Protein AF-Q8TKT1-F1 (afdb_monomer_lite)

Radius of gyration: 14.38 Å; chains: 1; bounding box: 36×28×33 Å

Sequence (88 aa):
MEEDVVVLGPRLPRGSILERENFDGVVRFLDDSIRDDKKLVYISGFCSPALLAFYFRLYALFKVFLYAFRDGKITKCRFEGITFENLN

Secondary structure (DSSP, 8-state):
-PPPEEEESSPPPTT-----SS-SEEEEEEETTEE--EEEEE-SS---HHHHHHHHHHHHHHHHHHHHHHHS-----EEEEEEES---

pLDDT: mean 89.47, std 8.03, range [45.0, 96.25]

Structure (mmCIF, N/CA/C/O backbone):
data_AF-Q8TKT1-F1
#
_entry.id   AF-Q8TKT1-F1
#
loop_
_atom_site.group_PDB
_atom_site.id
_atom_site.type_symbol
_atom_site.label_atom_id
_atom_site.label_alt_id
_atom_site.label_comp_id
_atom_site.label_asym_id
_atom_site.label_entity_id
_atom_site.label_seq_id
_atom_site.pdbx_PDB_ins_code
_atom_site.Cartn_x
_atom_site.Cartn_y
_atom_site.Cartn_z
_atom_site.occupancy
_atom_site.B_iso_or_equiv
_atom_site.auth_seq_id
_atom_site.auth_comp_id
_atom_site.auth_asym_id
_atom_site.auth_atom_id
_atom_site.pdbx_PDB_model_num
ATOM 1 N N . MET A 1 1 ? 2.822 -16.704 7.327 1.00 61.25 1 MET A N 1
ATOM 2 C CA . MET A 1 1 ? 1.735 -15.718 7.165 1.00 61.25 1 MET A CA 1
ATOM 3 C C . MET A 1 1 ? 1.734 -15.366 5.693 1.00 61.25 1 MET A C 1
ATOM 5 O O . MET A 1 1 ? 2.824 -15.201 5.163 1.00 61.25 1 MET A O 1
ATOM 9 N N . GLU A 1 2 ? 0.591 -15.404 5.016 1.00 77.25 2 GLU A N 1
ATOM 10 C CA . GLU A 1 2 ? 0.535 -14.977 3.612 1.00 77.25 2 GLU A CA 1
ATOM 11 C C . GLU A 1 2 ? 0.764 -13.461 3.566 1.00 77.25 2 GLU A C 1
ATOM 13 O O . GLU A 1 2 ? 0.185 -12.731 4.370 1.00 77.25 2 GLU A O 1
ATOM 18 N N . GLU A 1 3 ? 1.673 -13.002 2.705 1.00 81.94 3 GLU A N 1
ATOM 19 C CA . GLU A 1 3 ? 1.932 -11.575 2.505 1.00 81.94 3 GLU A CA 1
ATOM 20 C C . GLU A 1 3 ? 1.072 -11.066 1.351 1.00 81.94 3 GLU A C 1
ATOM 22 O O . GLU A 1 3 ? 1.072 -11.642 0.262 1.00 81.94 3 GLU A O 1
ATOM 27 N N . ASP A 1 4 ? 0.359 -9.965 1.574 1.00 88.94 4 ASP A N 1
ATOM 28 C CA . ASP A 1 4 ? -0.426 -9.339 0.520 1.00 88.94 4 ASP A CA 1
ATOM 29 C C . ASP A 1 4 ? 0.470 -8.515 -0.413 1.00 88.94 4 ASP A C 1
ATOM 31 O O . ASP A 1 4 ? 1.289 -7.689 0.012 1.00 88.94 4 ASP A O 1
ATOM 35 N N . VAL A 1 5 ? 0.256 -8.700 -1.715 1.00 91.69 5 VAL A N 1
ATOM 36 C CA . VAL A 1 5 ? 1.046 -8.070 -2.775 1.00 91.69 5 VAL A CA 1
ATOM 37 C C . VAL A 1 5 ? 0.137 -7.259 -3.689 1.00 91.69 5 VAL A C 1
ATOM 39 O O . VAL A 1 5 ? -0.904 -7.727 -4.148 1.00 91.69 5 VAL A O 1
ATOM 42 N N . VAL A 1 6 ? 0.555 -6.038 -4.003 1.00 91.75 6 VAL A N 1
ATOM 43 C CA . VAL A 1 6 ? -0.050 -5.205 -5.039 1.00 91.75 6 VAL A CA 1
ATOM 44 C C . VAL A 1 6 ? 0.773 -5.345 -6.313 1.00 91.75 6 VAL A C 1
ATOM 46 O O . VAL A 1 6 ? 1.954 -5.001 -6.353 1.00 91.75 6 VAL A O 1
ATOM 49 N N . VAL A 1 7 ? 0.129 -5.831 -7.371 1.00 92.38 7 VAL A N 1
ATOM 50 C CA . VAL A 1 7 ? 0.736 -5.971 -8.696 1.00 92.38 7 VAL A CA 1
ATOM 51 C C . VAL A 1 7 ? 0.342 -4.777 -9.563 1.00 92.38 7 VAL A C 1
ATOM 53 O O . VAL A 1 7 ? -0.840 -4.532 -9.803 1.00 92.38 7 VAL A O 1
ATOM 56 N N . LEU A 1 8 ? 1.337 -4.031 -10.032 1.00 91.50 8 LEU A N 1
ATOM 57 C CA . LEU A 1 8 ? 1.198 -2.871 -10.901 1.00 91.50 8 LEU A CA 1
ATOM 58 C C . LEU A 1 8 ? 1.510 -3.266 -12.345 1.00 91.50 8 LEU A C 1
ATOM 60 O O . LEU A 1 8 ? 2.634 -3.650 -12.670 1.00 91.50 8 LEU A O 1
ATOM 64 N N . GLY A 1 9 ? 0.517 -3.149 -13.220 1.00 90.94 9 GLY A N 1
ATOM 65 C CA . GLY A 1 9 ? 0.665 -3.433 -14.642 1.00 90.94 9 GLY A CA 1
ATOM 66 C C . GLY A 1 9 ? -0.631 -3.940 -15.271 1.00 90.94 9 GLY A C 1
ATOM 67 O O . GLY A 1 9 ? -1.716 -3.689 -14.737 1.00 90.94 9 GLY A O 1
ATOM 68 N N . PRO A 1 10 ? -0.540 -4.644 -16.412 1.00 90.69 10 PRO A N 1
ATOM 69 C CA . PRO A 1 10 ? -1.693 -5.257 -17.058 1.00 90.69 10 PRO A CA 1
ATOM 70 C C . PRO A 1 10 ? -2.432 -6.219 -16.123 1.00 90.69 10 PRO A C 1
ATOM 72 O O . PRO A 1 10 ? -1.822 -6.930 -15.323 1.00 90.69 10 PRO A O 1
ATOM 75 N N . ARG A 1 11 ? -3.762 -6.269 -16.249 1.00 90.94 11 ARG A N 1
ATOM 76 C CA . ARG A 1 11 ? -4.590 -7.178 -15.453 1.00 90.94 11 ARG A CA 1
ATOM 77 C C . ARG A 1 11 ? -4.207 -8.627 -15.745 1.00 90.94 11 ARG A C 1
ATOM 79 O O . ARG A 1 11 ? -4.335 -9.085 -16.878 1.00 90.94 11 ARG A O 1
ATOM 86 N N . LEU A 1 12 ? -3.822 -9.351 -14.701 1.00 91.44 12 LEU A N 1
ATOM 87 C CA . LEU A 1 12 ? -3.555 -10.781 -14.785 1.00 91.44 12 LEU A CA 1
ATOM 88 C C . LEU A 1 12 ? -4.851 -11.606 -14.651 1.00 91.44 12 LEU A C 1
ATOM 90 O O . LEU A 1 12 ? -5.777 -11.191 -13.938 1.00 91.44 12 LEU A O 1
ATOM 94 N N . PRO A 1 13 ? -4.946 -12.772 -15.317 1.00 94.25 13 PRO A N 1
ATOM 95 C CA . PRO A 1 13 ? -6.029 -13.724 -15.095 1.00 94.25 13 PRO A CA 1
ATOM 96 C C . PRO A 1 13 ? -6.081 -14.190 -13.636 1.00 94.25 13 PRO A C 1
ATOM 98 O O . PRO A 1 13 ? -5.060 -14.412 -12.992 1.00 94.25 13 PRO A O 1
ATOM 101 N N . ARG A 1 14 ? -7.285 -14.385 -13.093 1.00 94.44 14 ARG A N 1
ATOM 102 C CA . ARG A 1 14 ? -7.429 -14.894 -11.724 1.00 94.44 14 ARG A CA 1
ATOM 103 C C . ARG A 1 14 ? -6.840 -16.308 -11.630 1.00 94.44 14 ARG A C 1
ATOM 105 O O . ARG A 1 14 ? -7.176 -17.157 -12.446 1.00 94.44 14 ARG A O 1
ATOM 112 N N . GLY A 1 15 ? -6.010 -16.551 -10.615 1.00 93.69 15 GLY A N 1
ATOM 113 C CA . GLY A 1 15 ? -5.347 -17.842 -10.395 1.00 93.69 15 GLY A CA 1
ATOM 114 C C . GLY A 1 15 ? -4.035 -18.024 -11.164 1.00 93.69 15 GLY A C 1
ATOM 115 O O . GLY A 1 15 ? -3.401 -19.062 -11.014 1.00 93.69 15 GLY A O 1
ATOM 116 N N . SER A 1 16 ? -3.605 -17.037 -11.960 1.00 92.94 16 SER A N 1
ATOM 117 C CA . SER A 1 16 ? -2.267 -17.057 -12.555 1.00 92.94 16 SER A CA 1
ATOM 118 C C . SER A 1 16 ? -1.187 -16.885 -11.489 1.00 92.94 16 SER A C 1
ATOM 120 O O . SER A 1 16 ? -1.367 -16.105 -10.551 1.00 92.94 16 SER A O 1
ATOM 122 N N . ILE A 1 17 ? -0.044 -17.530 -11.695 1.00 92.94 17 ILE A N 1
ATOM 123 C CA . ILE A 1 17 ? 1.150 -17.376 -10.863 1.00 92.94 17 ILE A CA 1
ATOM 124 C C . ILE A 1 17 ? 2.109 -16.421 -11.577 1.00 92.94 17 ILE A C 1
A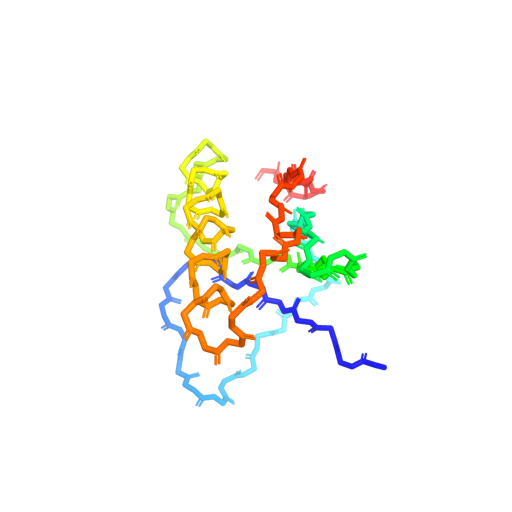TOM 126 O O . ILE A 1 17 ? 2.323 -16.539 -12.783 1.00 92.94 17 ILE A O 1
ATOM 130 N N . LEU A 1 18 ? 2.666 -15.467 -10.832 1.00 90.75 18 LEU A N 1
ATOM 131 C CA . LEU A 1 18 ? 3.718 -14.573 -11.302 1.00 90.75 18 LEU A CA 1
ATOM 132 C C . LEU A 1 18 ? 4.992 -14.883 -10.518 1.00 90.75 18 LEU A C 1
ATOM 134 O O . LEU A 1 18 ? 5.077 -14.568 -9.334 1.00 90.75 18 LEU A O 1
ATOM 138 N N . GLU A 1 19 ? 5.967 -15.499 -11.177 1.00 90.44 19 GLU A N 1
ATOM 139 C CA . GLU A 1 19 ? 7.267 -15.784 -10.571 1.00 90.44 19 GLU A CA 1
ATOM 140 C C . GLU A 1 19 ? 8.149 -14.529 -10.592 1.00 90.44 19 GLU A C 1
ATOM 142 O O . GLU A 1 19 ? 8.305 -13.874 -11.628 1.00 90.44 19 GLU A O 1
ATOM 147 N N . ARG A 1 20 ? 8.705 -14.174 -9.430 1.00 85.56 20 ARG A N 1
ATOM 148 C CA . ARG A 1 20 ? 9.626 -13.049 -9.241 1.00 85.56 20 ARG A CA 1
ATOM 149 C C . ARG A 1 20 ? 10.650 -13.396 -8.175 1.00 85.56 20 ARG A C 1
ATOM 151 O O . ARG A 1 20 ? 10.310 -13.999 -7.164 1.00 85.56 20 ARG A O 1
ATOM 158 N N . GLU A 1 21 ? 11.887 -12.969 -8.401 1.00 84.31 21 GLU A N 1
ATOM 159 C CA . GLU A 1 21 ? 12.974 -13.162 -7.439 1.00 84.31 21 GLU A CA 1
ATOM 160 C C . GLU A 1 21 ? 12.867 -12.200 -6.252 1.00 84.31 21 GLU A C 1
ATOM 162 O O . GLU A 1 21 ? 13.188 -12.575 -5.131 1.00 84.31 21 GLU A O 1
ATOM 167 N N . ASN A 1 22 ? 12.396 -10.971 -6.493 1.00 87.62 22 ASN A N 1
ATOM 168 C CA . ASN A 1 22 ? 12.310 -9.910 -5.494 1.00 87.62 22 ASN A CA 1
ATOM 169 C C . ASN A 1 22 ? 11.047 -9.059 -5.677 1.00 87.62 22 ASN A C 1
ATOM 171 O O . ASN A 1 22 ? 10.420 -9.056 -6.740 1.00 87.62 22 ASN A O 1
ATOM 175 N N . PHE A 1 23 ? 10.708 -8.307 -4.631 1.00 91.25 23 PHE A N 1
ATOM 176 C CA . PHE A 1 23 ? 9.705 -7.249 -4.681 1.00 91.25 23 PHE A CA 1
ATOM 177 C C . PHE A 1 23 ? 10.339 -5.922 -5.117 1.00 91.25 23 PHE A C 1
ATOM 179 O O . PHE A 1 23 ? 11.510 -5.648 -4.847 1.00 91.25 23 PHE A O 1
ATOM 186 N N . ASP A 1 24 ? 9.543 -5.077 -5.766 1.00 91.75 24 ASP A N 1
ATOM 187 C CA . ASP A 1 24 ? 9.988 -3.782 -6.291 1.00 91.75 24 ASP A CA 1
ATOM 188 C C . ASP A 1 24 ? 9.822 -2.652 -5.261 1.00 91.75 24 ASP A C 1
ATOM 190 O O . ASP A 1 24 ? 10.431 -1.583 -5.370 1.00 91.75 24 ASP A O 1
ATOM 194 N N . GLY A 1 25 ? 9.017 -2.890 -4.224 1.00 92.12 25 GLY A N 1
ATOM 195 C CA . GLY A 1 25 ? 8.842 -1.958 -3.122 1.00 92.12 25 GLY A CA 1
ATOM 196 C C . GLY A 1 25 ? 7.817 -2.397 -2.085 1.00 92.12 25 GLY A C 1
ATOM 197 O O . GLY A 1 25 ? 7.322 -3.525 -2.086 1.00 92.12 25 GLY A O 1
ATOM 198 N N . VAL A 1 26 ? 7.482 -1.465 -1.199 1.00 93.94 26 VAL A N 1
ATOM 199 C CA . VAL A 1 26 ? 6.538 -1.643 -0.097 1.00 93.94 26 VAL A CA 1
ATOM 200 C C . VAL A 1 26 ? 5.665 -0.400 0.039 1.00 93.94 26 VAL A C 1
ATOM 202 O O . VAL A 1 26 ? 6.167 0.718 0.166 1.00 93.94 26 VAL A O 1
ATOM 205 N N . VAL A 1 27 ? 4.350 -0.595 0.059 1.00 94.69 27 VAL A N 1
ATOM 206 C CA . VAL A 1 27 ? 3.371 0.410 0.481 1.00 94.69 27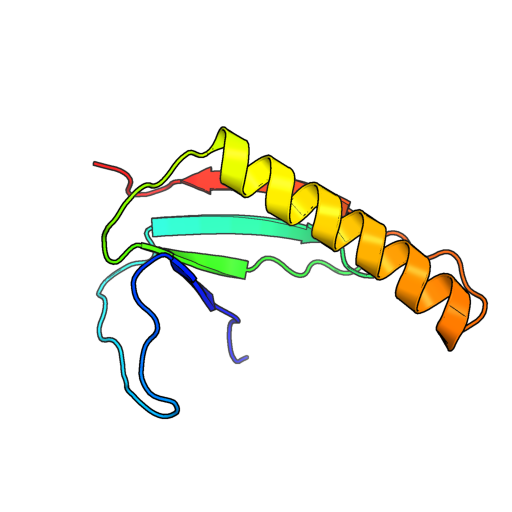 VAL A CA 1
ATOM 207 C C . VAL A 1 27 ? 3.244 0.315 1.986 1.00 94.69 27 VAL A C 1
ATOM 209 O O . VAL A 1 27 ? 2.791 -0.705 2.504 1.00 94.69 27 VAL A O 1
ATOM 212 N N . ARG A 1 28 ? 3.613 1.386 2.685 1.00 95.00 28 ARG A N 1
ATOM 213 C CA . ARG A 1 28 ? 3.445 1.453 4.130 1.00 95.00 28 ARG A CA 1
ATOM 214 C C . ARG A 1 28 ? 2.054 1.932 4.478 1.00 95.00 28 ARG A C 1
ATOM 216 O O . ARG A 1 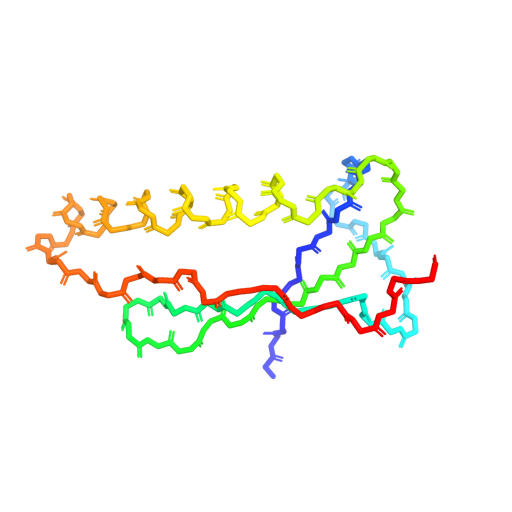28 ? 1.647 3.030 4.078 1.00 95.00 28 ARG A O 1
ATOM 223 N N . PHE A 1 29 ? 1.335 1.114 5.229 1.00 94.44 29 PHE A N 1
ATOM 224 C CA . PHE A 1 29 ? -0.064 1.363 5.526 1.00 94.44 29 PHE A CA 1
ATOM 225 C C . PHE A 1 29 ? -0.402 0.972 6.961 1.00 94.44 29 PHE A C 1
ATOM 227 O O . PHE A 1 29 ? 0.120 0.009 7.522 1.00 94.44 29 PHE A O 1
ATOM 234 N N . LEU A 1 30 ? -1.284 1.761 7.558 1.00 93.56 30 LEU A N 1
ATOM 235 C CA . LEU A 1 30 ? -1.899 1.487 8.842 1.00 93.56 30 LEU A CA 1
ATOM 236 C C . LEU A 1 30 ? -3.388 1.276 8.591 1.00 93.56 30 LEU A C 1
ATOM 238 O O . LEU A 1 30 ? -4.029 2.156 8.014 1.00 93.56 30 LEU A O 1
ATOM 242 N N . ASP A 1 31 ? -3.929 0.140 9.005 1.00 91.94 31 ASP A N 1
ATOM 243 C CA . ASP A 1 31 ? -5.353 -0.165 8.942 1.00 91.94 31 ASP A CA 1
ATOM 244 C C . ASP A 1 31 ? -5.885 -0.397 10.353 1.00 91.94 31 ASP A C 1
ATOM 246 O O . ASP A 1 31 ? -5.413 -1.283 11.055 1.00 91.94 31 ASP A O 1
ATOM 250 N N . ASP A 1 32 ? -6.806 0.454 10.800 1.00 91.81 32 ASP A N 1
ATOM 251 C CA . ASP A 1 32 ? -7.313 0.466 12.177 1.00 91.81 32 ASP A CA 1
ATOM 252 C C . ASP A 1 32 ? -6.216 0.383 13.261 1.00 91.81 32 ASP A C 1
ATOM 254 O O . ASP A 1 32 ? -6.262 -0.403 14.203 1.00 91.81 32 ASP A O 1
ATOM 258 N N . SER A 1 33 ? -5.186 1.225 13.138 1.00 88.06 33 SER A N 1
ATOM 259 C CA . SER A 1 33 ? -4.013 1.227 14.034 1.00 88.06 33 SER A CA 1
ATOM 260 C C . SER A 1 33 ? -3.136 -0.035 13.992 1.00 88.06 33 SER A C 1
ATOM 262 O O . SER A 1 33 ? -2.185 -0.126 14.768 1.00 88.06 33 SER A O 1
ATOM 264 N N . ILE A 1 34 ? -3.397 -0.969 13.076 1.00 91.19 34 ILE A N 1
ATOM 265 C CA . ILE A 1 34 ? -2.599 -2.177 12.854 1.00 91.19 34 ILE A CA 1
ATOM 266 C C . ILE A 1 34 ? -1.762 -1.999 11.588 1.00 91.19 34 ILE A C 1
ATOM 268 O O . ILE A 1 34 ? -2.200 -1.416 10.597 1.00 91.19 34 ILE A O 1
ATOM 272 N N . ARG A 1 35 ? -0.513 -2.469 11.632 1.00 92.88 35 ARG A N 1
ATOM 273 C CA . ARG A 1 35 ? 0.400 -2.417 10.490 1.00 92.88 35 ARG A CA 1
ATOM 274 C C . ARG A 1 35 ? -0.093 -3.353 9.383 1.00 92.88 35 ARG A C 1
ATOM 276 O O . ARG A 1 35 ? -0.215 -4.546 9.629 1.00 92.88 35 ARG A O 1
ATOM 283 N N . ASP A 1 36 ? -0.333 -2.808 8.192 1.00 92.50 36 ASP A N 1
ATOM 284 C CA . ASP A 1 36 ? -0.850 -3.540 7.026 1.00 92.50 36 ASP A CA 1
ATOM 285 C C . ASP A 1 36 ? -0.035 -3.212 5.763 1.00 92.50 36 ASP A C 1
ATOM 287 O O . ASP A 1 36 ? -0.561 -2.778 4.735 1.00 92.50 36 ASP A O 1
ATOM 291 N N . ASP A 1 37 ? 1.288 -3.341 5.866 1.00 94.06 37 ASP A N 1
ATOM 292 C CA . ASP A 1 37 ? 2.187 -3.053 4.751 1.00 94.06 37 ASP A CA 1
ATOM 293 C C . ASP A 1 37 ? 1.948 -4.039 3.597 1.00 94.06 37 ASP A C 1
ATOM 295 O O . ASP A 1 37 ? 1.814 -5.244 3.805 1.00 94.06 37 ASP A O 1
ATOM 299 N N . LYS A 1 38 ? 1.918 -3.526 2.364 1.00 93.00 38 LYS A N 1
ATOM 300 C CA . LYS A 1 38 ? 1.717 -4.333 1.151 1.00 93.00 38 LYS A CA 1
ATOM 301 C C . LYS A 1 38 ? 2.979 -4.330 0.308 1.00 93.00 38 LYS A C 1
ATOM 303 O O . LYS A 1 38 ? 3.517 -3.260 0.014 1.00 93.00 38 LYS A O 1
ATOM 308 N N . LYS A 1 39 ? 3.442 -5.502 -0.124 1.00 93.75 39 LYS A N 1
ATOM 309 C CA . LYS A 1 39 ? 4.554 -5.592 -1.082 1.00 93.75 39 LYS A CA 1
ATOM 310 C C . LYS A 1 39 ? 4.105 -5.104 -2.456 1.00 93.75 39 LYS A C 1
ATOM 312 O O . LYS A 1 39 ? 2.926 -5.188 -2.794 1.00 93.75 39 LYS A O 1
ATOM 317 N N . LEU A 1 40 ? 5.037 -4.600 -3.253 1.00 92.81 40 LEU A N 1
ATOM 318 C CA . LEU A 1 40 ? 4.789 -4.150 -4.617 1.00 92.81 40 LEU A CA 1
ATOM 319 C C . LEU A 1 40 ? 5.555 -5.008 -5.607 1.00 92.81 40 LEU A C 1
ATOM 321 O O . LEU A 1 40 ? 6.740 -5.278 -5.421 1.00 92.81 40 LEU A O 1
ATOM 325 N N . VAL A 1 41 ? 4.870 -5.369 -6.686 1.00 93.00 41 VAL A N 1
ATOM 326 C CA . VAL A 1 41 ? 5.482 -5.917 -7.893 1.00 93.00 41 VAL A CA 1
ATOM 327 C C . VAL A 1 41 ? 5.052 -5.058 -9.067 1.00 93.00 41 VAL A C 1
ATOM 329 O O . VAL A 1 41 ? 3.863 -4.832 -9.273 1.00 93.00 41 VAL A O 1
ATOM 332 N N . TYR A 1 42 ? 6.006 -4.595 -9.853 1.00 91.12 42 TYR A N 1
ATOM 333 C CA . TYR A 1 42 ? 5.805 -3.850 -11.075 1.00 91.12 42 TYR A CA 1
ATOM 334 C C . TYR A 1 42 ? 6.142 -4.730 -12.285 1.00 91.12 42 TYR A C 1
ATOM 336 O O . TYR A 1 42 ? 7.228 -5.303 -12.415 1.00 91.12 42 TYR A O 1
ATOM 344 N N . ILE A 1 43 ? 5.167 -4.874 -13.181 1.00 91.12 43 ILE A N 1
ATOM 345 C CA . ILE A 1 43 ? 5.312 -5.651 -14.414 1.00 91.12 43 ILE A CA 1
ATOM 346 C C . ILE A 1 43 ? 5.754 -4.744 -15.554 1.00 91.12 43 ILE A C 1
ATOM 348 O O . ILE A 1 43 ? 6.807 -4.969 -16.143 1.00 91.12 43 ILE A O 1
ATOM 352 N N . SER A 1 44 ? 4.926 -3.759 -15.894 1.00 86.62 44 SER A N 1
ATOM 353 C CA . SER A 1 44 ? 5.141 -2.850 -17.019 1.00 86.62 44 SER A CA 1
ATOM 354 C C . SER A 1 44 ? 4.083 -1.742 -17.036 1.00 86.62 44 SER A C 1
ATOM 356 O O . SER A 1 44 ? 3.051 -1.840 -16.367 1.00 86.62 44 SER A O 1
ATOM 358 N N . GLY A 1 45 ? 4.314 -0.695 -17.834 1.00 85.06 45 GLY A N 1
ATOM 359 C CA . GLY A 1 45 ? 3.372 0.405 -18.049 1.00 85.06 45 GLY A CA 1
ATOM 360 C C . GLY A 1 45 ? 3.861 1.746 -17.504 1.00 85.06 45 GLY A C 1
ATOM 361 O O . GLY A 1 45 ? 5.046 2.058 -17.543 1.00 85.06 45 GLY A O 1
ATOM 362 N N . PHE A 1 46 ? 2.930 2.585 -17.051 1.00 82.31 46 PHE A N 1
ATOM 363 C CA . PHE A 1 46 ? 3.261 3.871 -16.443 1.00 82.31 46 PHE A CA 1
ATOM 364 C C . PHE A 1 46 ? 3.266 3.736 -14.921 1.00 82.31 46 PHE A C 1
ATOM 366 O O . PHE A 1 46 ? 2.219 3.515 -14.312 1.00 82.31 46 PHE A O 1
ATOM 373 N N . CYS A 1 47 ? 4.436 3.898 -14.307 1.00 83.69 47 CYS A N 1
ATOM 374 C CA . CYS A 1 47 ? 4.582 3.926 -12.857 1.00 83.69 47 CYS A CA 1
ATOM 375 C C . CYS A 1 47 ? 4.978 5.332 -12.406 1.00 83.69 47 CYS A C 1
ATOM 377 O O . CYS A 1 47 ? 6.140 5.720 -12.481 1.00 83.69 47 CYS A O 1
ATOM 379 N N . SER A 1 48 ? 4.000 6.107 -11.932 1.00 88.00 48 SER A N 1
ATOM 380 C CA . SER A 1 48 ? 4.262 7.385 -11.270 1.00 88.00 48 SER A CA 1
ATOM 381 C C . SER A 1 48 ? 4.123 7.217 -9.757 1.00 88.00 48 SER A C 1
ATOM 383 O O . SER A 1 48 ? 3.002 7.009 -9.277 1.00 88.00 48 SER A O 1
ATOM 385 N N . PRO A 1 49 ? 5.216 7.371 -8.984 1.00 88.06 49 PRO A N 1
ATOM 386 C CA . PRO A 1 49 ? 5.169 7.377 -7.523 1.00 88.06 49 PRO A CA 1
ATOM 387 C C . PRO A 1 49 ? 4.138 8.359 -6.957 1.00 88.06 49 PRO A C 1
ATOM 389 O O . PRO A 1 49 ? 3.459 8.053 -5.979 1.00 88.06 49 PRO A O 1
ATOM 392 N N . ALA A 1 50 ? 3.980 9.524 -7.596 1.00 90.12 50 ALA A N 1
ATOM 393 C CA . ALA A 1 50 ? 3.035 10.551 -7.174 1.00 90.12 50 ALA A CA 1
ATOM 394 C C . ALA A 1 50 ? 1.575 10.100 -7.345 1.00 90.12 50 ALA A C 1
ATOM 396 O O . ALA A 1 50 ? 0.780 10.243 -6.415 1.00 90.12 50 ALA A O 1
ATOM 397 N N . LEU A 1 51 ? 1.227 9.516 -8.498 1.00 91.44 51 LEU A N 1
ATOM 398 C CA . LEU A 1 51 ? -0.120 8.979 -8.722 1.00 91.44 51 LEU A CA 1
ATOM 399 C C . LEU A 1 51 ? -0.416 7.799 -7.800 1.00 91.44 51 LEU A C 1
ATOM 401 O O . LEU A 1 51 ? -1.511 7.709 -7.250 1.00 91.44 51 LEU A O 1
ATOM 405 N N . LEU A 1 52 ? 0.563 6.918 -7.598 1.00 91.94 52 LEU A N 1
ATOM 406 C CA . LEU A 1 52 ? 0.400 5.759 -6.731 1.00 91.94 52 LEU A CA 1
ATOM 407 C C . LEU A 1 52 ? 0.190 6.184 -5.271 1.00 91.94 52 LEU A C 1
ATOM 409 O O . LEU A 1 52 ? -0.728 5.704 -4.606 1.00 91.94 52 LEU A O 1
ATOM 413 N N . ALA A 1 53 ? 0.973 7.152 -4.789 1.00 93.12 53 ALA A N 1
ATOM 414 C CA . ALA A 1 53 ? 0.774 7.743 -3.471 1.00 93.12 53 ALA A CA 1
ATOM 415 C C . ALA A 1 53 ? -0.605 8.411 -3.347 1.00 93.12 53 ALA A C 1
ATOM 417 O O . ALA A 1 53 ? -1.268 8.269 -2.319 1.00 93.12 53 ALA A O 1
ATOM 418 N N . PHE A 1 54 ? -1.064 9.115 -4.385 1.00 94.38 54 PHE A N 1
ATOM 419 C CA . PHE A 1 54 ? -2.397 9.717 -4.399 1.00 94.38 54 PHE A CA 1
ATOM 420 C C . PHE A 1 54 ? -3.508 8.660 -4.316 1.00 94.38 54 PHE A C 1
ATOM 422 O O . PHE A 1 54 ? -4.413 8.794 -3.493 1.00 94.38 54 PHE A O 1
ATOM 429 N N . TYR A 1 55 ? -3.399 7.576 -5.087 1.00 94.19 55 TYR A N 1
ATOM 430 C CA . TYR A 1 55 ? -4.331 6.450 -5.035 1.00 94.19 55 TYR A CA 1
ATOM 431 C C . TYR A 1 55 ? -4.429 5.852 -3.624 1.00 94.19 55 TYR A C 1
ATOM 433 O O . TYR A 1 55 ? -5.526 5.729 -3.079 1.00 94.19 55 TYR A O 1
ATOM 441 N N . PHE A 1 56 ? -3.297 5.545 -2.982 1.00 94.75 56 PHE A N 1
ATOM 442 C CA . PHE A 1 56 ? -3.319 4.956 -1.640 1.00 94.75 56 PHE A CA 1
ATOM 443 C C . PHE A 1 56 ? -3.809 5.920 -0.556 1.00 94.75 56 PHE A C 1
ATOM 445 O O . PHE A 1 56 ? -4.437 5.483 0.409 1.00 94.75 56 PHE A O 1
ATOM 452 N N . ARG A 1 57 ? -3.597 7.232 -0.717 1.00 95.12 57 ARG A N 1
ATOM 453 C CA . ARG A 1 57 ? -4.214 8.244 0.156 1.00 95.12 57 ARG A CA 1
ATOM 454 C C . ARG A 1 57 ? -5.736 8.229 0.043 1.00 95.12 57 ARG A C 1
ATOM 456 O O . ARG A 1 57 ? -6.411 8.221 1.070 1.00 95.12 57 ARG A O 1
ATOM 463 N N . LEU A 1 58 ? -6.271 8.189 -1.180 1.00 96.25 58 LEU A N 1
ATOM 464 C CA . LEU A 1 58 ? -7.715 8.073 -1.403 1.00 96.25 58 LEU A CA 1
ATOM 465 C C . LEU A 1 58 ? -8.267 6.766 -0.831 1.00 96.25 58 LEU A C 1
ATOM 467 O O . LEU A 1 58 ? -9.319 6.773 -0.201 1.00 96.25 58 LEU A O 1
ATOM 471 N N . TYR A 1 59 ? -7.538 5.662 -0.990 1.00 94.12 59 TYR A N 1
ATOM 472 C CA . TYR A 1 59 ? -7.918 4.371 -0.424 1.00 94.12 59 TYR A CA 1
ATOM 473 C C . TYR A 1 59 ? -7.970 4.387 1.112 1.00 94.12 59 TYR A C 1
ATOM 475 O O . TYR A 1 59 ? -8.932 3.889 1.696 1.00 94.12 59 TYR A O 1
ATOM 483 N N . ALA A 1 60 ? -6.990 5.009 1.779 1.00 93.94 60 ALA A N 1
ATOM 484 C CA . ALA A 1 60 ? -7.016 5.193 3.232 1.00 93.94 60 ALA A CA 1
ATOM 485 C C . ALA A 1 60 ? -8.229 6.004 3.684 1.00 93.94 60 ALA A C 1
ATOM 487 O O . ALA A 1 60 ? -8.932 5.596 4.605 1.00 93.94 60 ALA A O 1
ATOM 488 N N . LEU A 1 61 ? -8.511 7.111 2.995 1.00 94.19 61 LEU A N 1
ATOM 489 C CA . LEU A 1 61 ? -9.679 7.936 3.277 1.00 94.19 61 LEU A CA 1
ATOM 490 C C . LEU A 1 61 ? -10.985 7.149 3.080 1.00 94.19 61 LEU A C 1
ATOM 492 O O . LEU A 1 61 ? -11.870 7.194 3.932 1.00 94.19 61 LEU A O 1
ATOM 496 N N . PHE A 1 62 ? -11.086 6.384 1.992 1.00 94.56 62 PHE A N 1
ATOM 497 C CA . PHE A 1 62 ? -12.226 5.510 1.733 1.00 94.56 62 PHE A CA 1
ATOM 498 C C . PHE A 1 62 ? -12.422 4.482 2.851 1.00 94.56 62 PHE A C 1
ATOM 500 O O . PHE A 1 62 ? -13.550 4.287 3.298 1.00 94.56 62 PHE A O 1
ATOM 507 N N . LYS A 1 63 ? -11.343 3.867 3.352 1.00 92.50 63 LYS A N 1
ATOM 508 C CA . LYS A 1 63 ? -11.417 2.946 4.492 1.00 92.50 63 LYS A CA 1
ATOM 509 C C . LYS A 1 63 ? -11.939 3.625 5.755 1.00 92.50 63 LYS A C 1
ATOM 511 O O . LYS A 1 63 ? -12.814 3.057 6.399 1.00 92.50 63 LYS A O 1
ATOM 516 N N . VAL A 1 64 ? -11.484 4.841 6.076 1.00 91.88 64 VAL A N 1
ATOM 517 C CA . VAL A 1 64 ? -12.020 5.600 7.225 1.00 91.88 64 VAL A CA 1
ATOM 518 C C . VAL A 1 64 ? -13.535 5.760 7.105 1.00 91.88 64 VAL A C 1
ATOM 520 O O . VAL A 1 64 ? -14.258 5.476 8.058 1.00 91.88 64 VAL A O 1
ATOM 523 N N . PHE A 1 65 ? -14.031 6.158 5.928 1.00 93.06 65 PHE A N 1
ATOM 524 C CA . PHE A 1 65 ? -15.471 6.255 5.692 1.00 93.06 65 PHE A CA 1
ATOM 525 C C . PHE A 1 65 ? -16.161 4.895 5.822 1.00 93.06 65 PHE A C 1
ATOM 527 O O . PHE A 1 65 ? -17.181 4.793 6.494 1.00 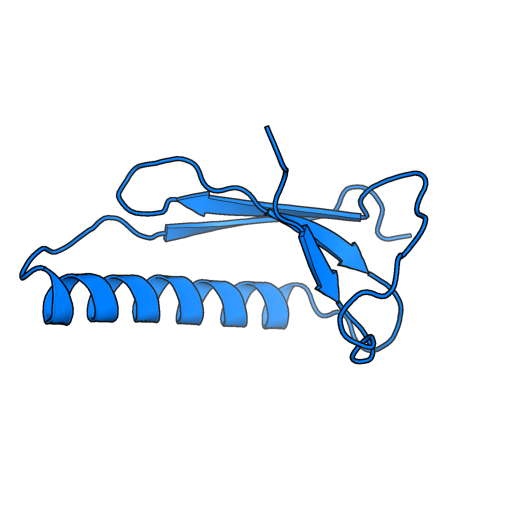93.06 65 PHE A O 1
ATOM 534 N N . LEU A 1 66 ? -15.597 3.841 5.229 1.00 92.94 66 LEU A N 1
ATOM 535 C CA . LEU A 1 66 ? -16.152 2.492 5.288 1.00 92.94 66 LEU A CA 1
ATOM 536 C C . LEU A 1 66 ? -16.325 2.002 6.732 1.00 92.94 66 LEU A C 1
ATOM 538 O O . LEU A 1 66 ? -17.397 1.501 7.065 1.00 92.94 66 LEU A O 1
ATOM 542 N N . TYR A 1 67 ? -15.314 2.176 7.586 1.00 91.38 67 TYR A N 1
ATOM 543 C CA . TYR A 1 67 ? -15.392 1.815 9.004 1.00 91.38 67 TYR A CA 1
ATOM 544 C C . TYR A 1 67 ? -16.385 2.690 9.770 1.00 91.38 67 TYR A C 1
ATOM 546 O O . TYR A 1 67 ? -17.175 2.172 10.561 1.00 91.38 67 TYR A O 1
ATOM 554 N N . ALA A 1 68 ? -16.420 3.995 9.487 1.00 91.50 68 ALA A N 1
ATOM 555 C CA . ALA A 1 68 ? -17.392 4.893 10.100 1.00 91.50 68 ALA A CA 1
ATOM 556 C C . ALA A 1 68 ? -18.836 4.483 9.766 1.00 91.50 68 ALA A C 1
ATOM 558 O O . ALA A 1 68 ? -19.687 4.481 10.652 1.00 91.50 68 ALA A O 1
ATOM 559 N N . PHE A 1 69 ? -19.109 4.086 8.519 1.00 92.19 69 PHE A N 1
ATOM 560 C CA . PHE A 1 69 ? -20.443 3.660 8.089 1.00 92.19 69 PHE A CA 1
ATOM 561 C C . PHE A 1 69 ? -20.818 2.250 8.554 1.00 92.19 69 PHE A C 1
ATOM 563 O O . PHE A 1 69 ? -21.971 2.027 8.912 1.00 92.19 69 PHE A O 1
ATOM 570 N N . ARG A 1 70 ? -19.885 1.291 8.522 1.00 90.19 70 ARG A N 1
ATOM 571 C CA . ARG A 1 70 ? -20.179 -0.115 8.852 1.00 90.19 70 ARG A CA 1
ATOM 572 C C . ARG A 1 70 ? -20.186 -0.385 10.349 1.00 90.19 70 ARG A C 1
ATOM 574 O O . ARG A 1 70 ? -21.086 -1.066 10.828 1.00 90.19 70 ARG A O 1
ATOM 581 N N . ASP A 1 71 ? -19.210 0.167 11.064 1.00 87.62 71 ASP A N 1
ATOM 582 C CA . ASP A 1 71 ? -18.949 -0.184 12.462 1.00 87.62 71 ASP A CA 1
ATOM 583 C C . ASP A 1 71 ? -19.273 0.969 13.422 1.00 87.62 71 ASP A C 1
ATOM 585 O O . ASP A 1 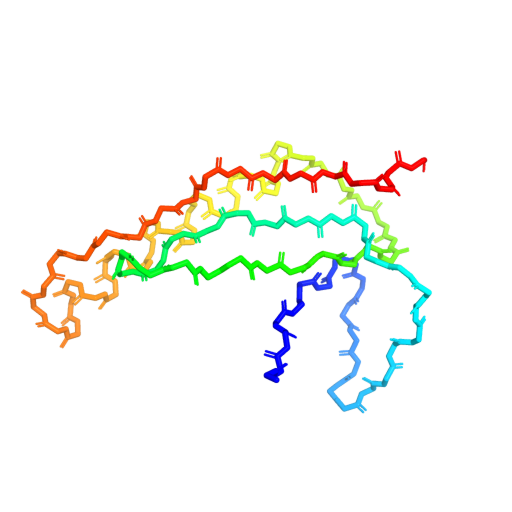71 ? -19.165 0.811 14.639 1.00 87.62 71 ASP A O 1
ATOM 589 N N . GLY A 1 72 ? -19.646 2.143 12.893 1.00 84.75 72 GLY A N 1
ATOM 590 C CA . GLY A 1 72 ? -19.920 3.341 13.689 1.00 84.75 72 GLY A CA 1
ATOM 591 C C . GLY A 1 72 ? -18.678 3.907 14.384 1.00 84.75 72 GLY A C 1
ATOM 592 O O . GLY A 1 72 ? -18.806 4.680 15.333 1.00 84.75 72 GLY A O 1
ATOM 593 N N . LYS A 1 73 ? -17.472 3.506 13.957 1.00 86.06 73 LYS A N 1
ATOM 594 C CA . LYS A 1 73 ? -16.197 3.870 14.589 1.00 86.06 73 LYS A CA 1
ATOM 595 C C . LYS A 1 73 ? -15.316 4.662 13.634 1.00 86.06 73 LYS A C 1
ATOM 597 O O . LYS A 1 73 ? -15.176 4.316 12.466 1.00 86.06 73 LYS A O 1
ATOM 602 N N . ILE A 1 74 ? -14.661 5.693 14.163 1.00 82.44 74 ILE A N 1
ATOM 603 C CA . ILE A 1 74 ? -13.591 6.396 13.453 1.00 82.44 74 ILE A CA 1
ATOM 604 C C . ILE A 1 74 ? -12.291 5.640 13.718 1.00 82.44 74 ILE A C 1
ATOM 606 O O . ILE A 1 74 ? -11.722 5.729 14.807 1.00 82.44 74 ILE A O 1
ATOM 610 N N . THR A 1 75 ? -11.839 4.881 12.726 1.00 88.50 75 THR A N 1
ATOM 611 C CA . THR A 1 75 ? -10.592 4.115 12.788 1.00 88.50 75 THR A CA 1
ATOM 612 C C . THR A 1 75 ? -9.418 4.935 12.256 1.00 88.50 75 THR A C 1
ATOM 614 O O . THR A 1 75 ? -9.575 5.900 11.500 1.00 88.50 75 THR A O 1
ATOM 617 N N . LYS A 1 76 ? -8.201 4.564 12.664 1.00 87.81 76 LYS A N 1
ATOM 618 C CA . LYS A 1 76 ? -6.971 5.186 12.155 1.00 87.81 76 LYS A CA 1
ATOM 619 C C . LYS A 1 76 ? -6.454 4.396 10.958 1.00 87.81 76 LYS A C 1
ATOM 621 O O . LYS A 1 76 ? -5.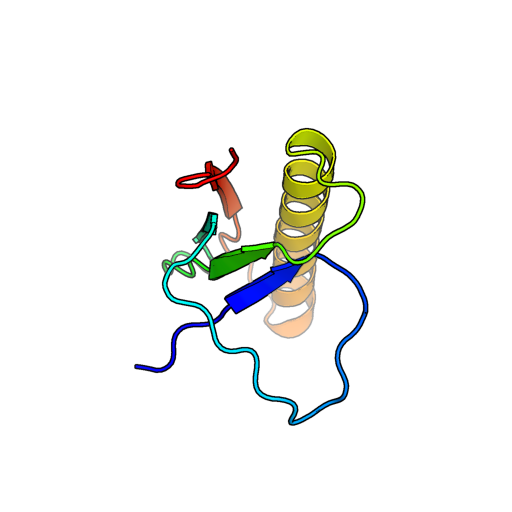554 3.571 11.107 1.00 87.81 76 LYS A O 1
ATOM 626 N N . CYS A 1 77 ? -7.004 4.681 9.781 1.00 92.50 77 CYS A N 1
ATOM 627 C CA . CYS A 1 77 ? -6.454 4.205 8.513 1.00 92.50 77 CYS A CA 1
ATOM 628 C C . CYS A 1 77 ? -5.560 5.288 7.899 1.00 92.50 77 CYS A C 1
ATOM 630 O O . CYS A 1 77 ? -6.005 6.418 7.683 1.00 92.50 77 CYS A O 1
ATOM 632 N N . ARG A 1 78 ? -4.293 4.971 7.623 1.00 93.88 78 ARG A N 1
ATOM 633 C CA . ARG A 1 78 ? -3.319 5.947 7.124 1.00 93.88 78 ARG A CA 1
ATOM 634 C C . ARG A 1 78 ? -2.371 5.326 6.112 1.00 93.88 78 ARG A C 1
ATOM 636 O O . ARG A 1 78 ? -1.711 4.332 6.385 1.00 93.88 78 ARG A O 1
ATOM 643 N N . PHE A 1 79 ? -2.236 6.001 4.979 1.00 95.19 79 PHE A N 1
ATOM 644 C CA . PHE A 1 79 ? -1.117 5.798 4.073 1.00 95.19 79 PHE A CA 1
ATOM 645 C C . PHE A 1 79 ? 0.122 6.519 4.616 1.00 95.19 79 PHE A C 1
ATOM 647 O O . PHE A 1 79 ? 0.080 7.731 4.838 1.00 95.19 79 PHE A O 1
ATOM 654 N N . GLU A 1 80 ? 1.214 5.787 4.826 1.00 95.06 80 GLU A N 1
ATOM 655 C CA . GLU A 1 80 ? 2.449 6.333 5.407 1.00 95.06 80 GLU A CA 1
ATOM 656 C C . GLU A 1 80 ? 3.548 6.589 4.373 1.00 95.06 80 GLU A C 1
ATOM 658 O O . GLU A 1 80 ? 4.462 7.366 4.633 1.00 95.06 80 GLU A O 1
ATOM 663 N N . GLY A 1 81 ? 3.456 5.986 3.189 1.00 94.44 81 GLY A N 1
ATOM 664 C CA . GLY A 1 81 ? 4.417 6.202 2.113 1.00 94.44 81 GLY A CA 1
ATOM 665 C C . GLY A 1 81 ? 4.621 4.965 1.255 1.00 94.44 81 GLY A C 1
ATOM 666 O O . GLY A 1 81 ? 4.042 3.910 1.504 1.00 94.44 81 GLY A O 1
ATOM 667 N N . ILE A 1 82 ? 5.460 5.108 0.234 1.00 94.00 82 ILE A N 1
ATOM 668 C CA . ILE A 1 82 ? 5.925 3.993 -0.590 1.00 94.00 82 ILE A CA 1
ATOM 669 C C . ILE A 1 82 ? 7.445 4.018 -0.554 1.00 94.00 82 ILE A C 1
ATOM 671 O O . ILE A 1 82 ? 8.053 5.065 -0.781 1.00 94.00 82 ILE A O 1
ATOM 675 N N . THR A 1 83 ? 8.047 2.875 -0.258 1.00 93.12 83 THR A N 1
ATOM 676 C CA . THR A 1 83 ? 9.485 2.660 -0.398 1.00 93.12 83 THR A CA 1
ATOM 677 C C . THR A 1 83 ? 9.693 1.809 -1.637 1.00 93.12 83 THR A C 1
ATOM 679 O O . THR A 1 83 ? 9.183 0.697 -1.697 1.00 93.12 83 THR A O 1
ATOM 682 N N . PHE A 1 84 ? 10.400 2.336 -2.630 1.00 88.81 84 PHE A N 1
ATOM 683 C CA . PHE A 1 84 ? 10.824 1.557 -3.788 1.00 88.81 84 PHE A CA 1
ATOM 684 C C . PHE A 1 84 ? 12.234 1.047 -3.526 1.00 88.81 84 PHE A C 1
ATOM 686 O O . PHE A 1 84 ? 13.108 1.831 -3.164 1.00 88.81 84 PHE A O 1
ATOM 693 N N . GLU A 1 85 ? 12.421 -0.260 -3.660 1.00 80.75 85 GLU A N 1
ATOM 694 C CA . GLU A 1 85 ? 13.696 -0.928 -3.385 1.00 80.75 85 GLU A CA 1
ATOM 695 C C . GLU A 1 85 ? 14.431 -1.252 -4.692 1.00 80.75 85 GLU A C 1
ATOM 697 O O . GLU A 1 85 ? 15.653 -1.169 -4.723 1.00 80.75 85 GLU A O 1
ATOM 702 N N . ASN A 1 86 ? 13.698 -1.526 -5.782 1.00 65.81 86 ASN A N 1
ATOM 703 C CA . ASN A 1 86 ? 14.261 -1.963 -7.067 1.00 65.81 86 ASN A CA 1
ATOM 704 C C . ASN A 1 86 ? 13.610 -1.279 -8.291 1.00 65.81 86 ASN A C 1
ATOM 706 O O . ASN A 1 86 ? 13.316 -1.931 -9.289 1.00 65.81 86 ASN A O 1
ATOM 710 N N . LEU A 1 87 ? 13.370 0.037 -8.248 1.00 58.66 87 LEU A N 1
ATOM 711 C CA . LEU A 1 87 ? 13.079 0.791 -9.479 1.00 58.66 87 LEU A CA 1
ATOM 712 C C . LEU A 1 87 ? 14.407 1.167 -10.155 1.00 58.66 87 LEU A C 1
ATOM 714 O O . LEU A 1 87 ? 14.946 2.236 -9.874 1.00 58.66 87 LEU A O 1
ATOM 718 N N . ASN A 1 88 ? 14.931 0.276 -11.000 1.00 45.00 88 ASN A N 1
ATOM 719 C CA . ASN A 1 88 ? 15.969 0.613 -11.985 1.00 45.00 88 ASN A CA 1
ATOM 720 C C . ASN A 1 88 ? 15.329 1.109 -13.283 1.00 45.00 88 ASN A C 1
ATOM 722 O O . ASN A 1 88 ? 14.417 0.413 -13.786 1.00 45.00 88 ASN A O 1
#

Organism: Methanosarcina acetivorans (strain ATCC 35395 / DSM 2834 / JCM 12185 / C2A) (NCBI:txid188937)

Foldseek 3Di:
DDAAADEADDDDDPPDDDDDPDFQWKFFKAQLNHTRIHTYDYDDDDDDQVVVLVVQQVVQVVNQVVCCVPVVDRGDIDGPGMGGDDPD